Protein AF-A0A4U0Z156-F1 (afdb_monomer)

pLDDT: mean 74.63, std 11.26, range [38.72, 91.5]

Radius of gyration: 14.39 Å; Cα contacts (8 Å, |Δi|>4): 37; chains: 1; bounding box: 42×21×34 Å

Structure (mmCIF, N/CA/C/O backbone):
data_AF-A0A4U0Z156-F1
#
_entry.id   AF-A0A4U0Z156-F1
#
loop_
_atom_site.group_PDB
_atom_site.id
_atom_site.type_symbol
_atom_site.label_atom_id
_atom_site.label_alt_id
_atom_site.label_comp_id
_atom_site.label_asym_id
_atom_site.label_entity_id
_atom_site.label_seq_id
_atom_site.pdbx_PDB_ins_code
_atom_site.Cartn_x
_atom_site.Cartn_y
_atom_site.Cartn_z
_atom_site.occupancy
_atom_site.B_iso_or_equiv
_atom_site.auth_seq_id
_atom_site.auth_comp_id
_atom_site.auth_asym_id
_atom_site.auth_atom_id
_atom_site.pdbx_PDB_model_num
ATOM 1 N N . MET A 1 1 ? -1.065 -12.928 -11.684 1.00 55.56 1 MET A N 1
ATOM 2 C CA . MET A 1 1 ? -0.323 -11.923 -10.891 1.00 55.56 1 MET A CA 1
ATOM 3 C C . MET A 1 1 ? -0.769 -12.055 -9.447 1.00 55.56 1 MET A C 1
ATOM 5 O O . MET A 1 1 ? -1.984 -12.068 -9.259 1.00 55.56 1 MET A O 1
ATOM 9 N N . PRO A 1 2 ? 0.134 -12.203 -8.466 1.00 63.12 2 PRO A N 1
ATOM 10 C CA . PRO A 1 2 ? -0.274 -12.304 -7.069 1.00 63.12 2 PRO A CA 1
ATOM 11 C C . PRO A 1 2 ? -0.968 -11.005 -6.642 1.00 63.12 2 PRO A C 1
ATOM 13 O O . PRO A 1 2 ? -0.482 -9.907 -6.911 1.00 63.12 2 PRO A O 1
ATOM 16 N N . ARG A 1 3 ? -2.146 -11.146 -6.037 1.00 67.31 3 ARG A N 1
ATOM 17 C CA . ARG A 1 3 ? -2.919 -10.074 -5.403 1.00 67.31 3 ARG A CA 1
ATOM 18 C C . ARG A 1 3 ? -3.248 -10.578 -4.007 1.00 67.31 3 ARG A C 1
ATOM 20 O O . ARG A 1 3 ? -3.758 -11.689 -3.889 1.00 67.31 3 ARG A O 1
ATOM 27 N N . PHE A 1 4 ? -2.945 -9.797 -2.982 1.00 70.56 4 PHE A N 1
ATOM 28 C CA . PHE A 1 4 ? -3.283 -10.136 -1.606 1.00 70.56 4 PHE A CA 1
ATOM 29 C C . PHE A 1 4 ? -4.049 -8.979 -0.975 1.00 70.56 4 PHE A C 1
ATOM 31 O O . PHE A 1 4 ? -3.859 -7.819 -1.340 1.00 70.56 4 PHE A O 1
ATOM 38 N N . VAL A 1 5 ? -4.954 -9.321 -0.067 1.00 72.38 5 VAL A N 1
ATOM 39 C CA . VAL A 1 5 ? -5.791 -8.387 0.681 1.00 72.38 5 VAL A CA 1
ATOM 40 C C . VAL A 1 5 ? -5.648 -8.767 2.146 1.00 72.38 5 VAL A C 1
ATOM 42 O O . VAL A 1 5 ? -5.763 -9.945 2.481 1.00 72.38 5 VAL A O 1
ATOM 45 N N . VAL A 1 6 ? -5.373 -7.784 3.001 1.00 74.88 6 VAL A N 1
ATOM 46 C CA . VAL A 1 6 ? -5.461 -7.953 4.453 1.00 74.88 6 VAL A CA 1
ATOM 47 C C . VAL A 1 6 ? -6.840 -7.466 4.863 1.00 74.88 6 VAL A C 1
ATOM 49 O O . VAL A 1 6 ? -7.154 -6.287 4.708 1.00 74.88 6 VAL A O 1
ATOM 52 N N . ASP A 1 7 ? -7.671 -8.396 5.317 1.00 78.19 7 ASP A N 1
ATOM 53 C CA . ASP A 1 7 ? -9.026 -8.124 5.774 1.00 78.19 7 ASP A CA 1
ATOM 54 C C . ASP A 1 7 ? -9.084 -8.212 7.297 1.00 78.19 7 ASP A C 1
ATOM 56 O O . ASP A 1 7 ? -8.771 -9.252 7.871 1.00 78.19 7 ASP A O 1
ATOM 60 N N . LEU A 1 8 ? -9.470 -7.114 7.938 1.00 80.31 8 LEU A N 1
ATOM 61 C CA . LEU A 1 8 ? -9.602 -7.022 9.393 1.00 80.31 8 LEU A CA 1
ATOM 62 C C . LEU A 1 8 ? -11.058 -7.176 9.849 1.00 80.31 8 LEU A C 1
ATOM 64 O O . LEU A 1 8 ? -11.337 -7.021 11.033 1.00 80.31 8 LEU A O 1
ATOM 68 N N . GLY A 1 9 ? -11.982 -7.464 8.926 1.00 78.31 9 GLY A N 1
ATOM 69 C CA . GLY A 1 9 ? -13.402 -7.619 9.227 1.00 78.31 9 GLY A CA 1
ATOM 70 C C . GLY A 1 9 ? -13.976 -6.382 9.914 1.00 78.31 9 GLY A C 1
ATOM 71 O O . GLY A 1 9 ? -13.837 -5.269 9.403 1.00 78.31 9 GLY A O 1
ATOM 72 N N . ASP A 1 10 ? -14.580 -6.605 11.079 1.00 84.25 10 ASP A N 1
ATOM 73 C CA . ASP A 1 10 ? -15.310 -5.602 11.861 1.00 84.25 10 ASP A CA 1
ATOM 74 C C . ASP A 1 10 ? -14.504 -5.084 13.064 1.00 84.25 10 ASP A C 1
ATOM 76 O O . ASP A 1 10 ? -15.069 -4.581 14.035 1.00 84.25 10 ASP A O 1
ATOM 80 N N . ILE A 1 11 ? -13.175 -5.236 13.042 1.00 87.62 11 ILE A N 1
ATOM 81 C CA . ILE A 1 11 ? -12.322 -4.713 14.112 1.00 87.62 11 ILE A CA 1
ATOM 82 C C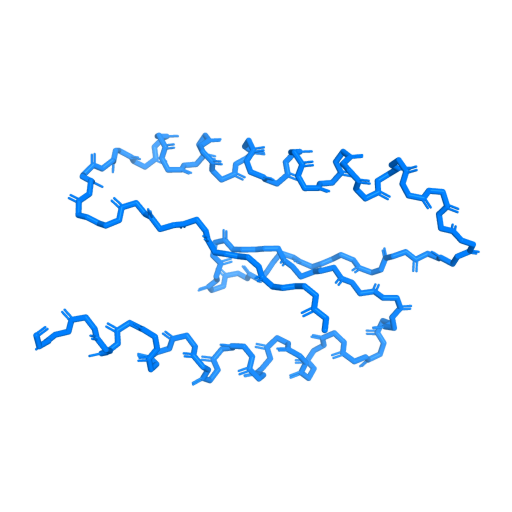 . ILE A 1 11 ? -12.422 -3.183 14.121 1.00 87.62 11 ILE A C 1
ATOM 84 O O . ILE A 1 11 ? -11.951 -2.505 13.204 1.00 87.62 11 ILE A O 1
ATOM 88 N N . GLU A 1 12 ? -12.998 -2.633 15.191 1.00 85.88 12 GLU A N 1
ATOM 89 C CA . GLU A 1 12 ? -12.981 -1.196 15.439 1.00 85.88 12 GLU A CA 1
ATOM 90 C C . GLU A 1 12 ? -11.552 -0.733 15.742 1.00 85.88 12 GLU A C 1
ATOM 92 O O . GLU A 1 12 ? -10.865 -1.257 16.620 1.00 85.88 12 GLU A O 1
ATOM 97 N N . MET A 1 13 ? -11.089 0.272 15.000 1.00 84.31 13 MET A N 1
ATOM 98 C CA . MET A 1 13 ? -9.742 0.819 15.125 1.00 84.31 13 MET A CA 1
ATOM 99 C C . MET A 1 13 ? -9.796 2.339 15.178 1.00 84.31 13 MET A C 1
ATOM 101 O O . MET A 1 13 ? -10.495 2.962 14.375 1.00 84.31 13 MET A O 1
ATOM 105 N N . SER A 1 14 ? -8.987 2.944 16.052 1.00 91.50 14 SER A N 1
ATOM 106 C CA . SER A 1 14 ? -8.770 4.393 16.012 1.00 91.50 14 SER A CA 1
ATOM 107 C C . SER A 1 14 ? -8.101 4.811 14.697 1.00 91.50 14 SER A C 1
ATOM 109 O O . SER A 1 14 ? -7.436 4.004 14.037 1.00 91.50 14 SER A O 1
ATOM 111 N N . ALA A 1 15 ? -8.237 6.083 14.318 1.00 83.00 15 ALA A N 1
ATOM 112 C CA . ALA A 1 15 ? -7.597 6.616 13.115 1.00 83.00 15 ALA A CA 1
ATOM 113 C C . ALA A 1 15 ? -6.063 6.461 13.162 1.00 83.00 15 ALA A C 1
ATOM 115 O O . ALA A 1 15 ? -5.427 6.140 12.156 1.00 83.00 15 ALA A O 1
ATOM 116 N N . GLU A 1 16 ? -5.466 6.620 14.345 1.00 87.75 16 GLU A N 1
ATOM 117 C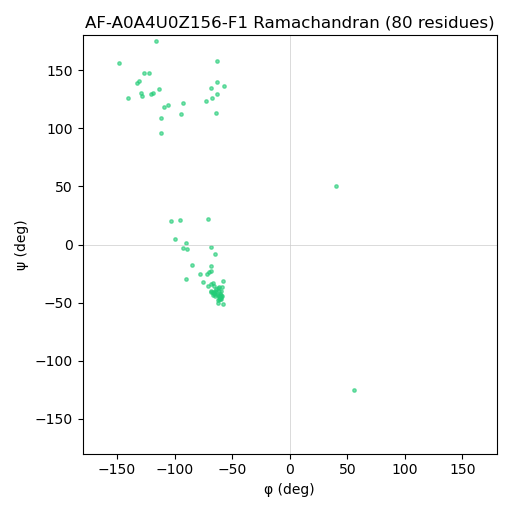 CA . GLU A 1 16 ? -4.034 6.429 14.579 1.00 87.75 16 GLU A CA 1
ATOM 118 C C . GLU A 1 16 ? -3.620 4.973 14.353 1.00 87.75 16 GLU A C 1
ATOM 120 O O . GLU A 1 16 ? -2.612 4.722 13.689 1.00 87.75 16 GLU A O 1
ATOM 125 N N . ALA A 1 17 ? -4.410 4.018 14.856 1.00 84.06 17 ALA A N 1
ATOM 126 C CA . ALA A 1 17 ? -4.158 2.590 14.689 1.00 84.06 17 ALA A CA 1
ATOM 127 C C . ALA A 1 17 ? -4.298 2.152 13.222 1.00 84.06 17 ALA A C 1
ATOM 129 O O . ALA A 1 17 ? -3.450 1.415 12.718 1.00 84.06 17 ALA A O 1
ATOM 130 N N . GLN A 1 18 ? -5.312 2.654 12.506 1.00 83.75 18 GLN A N 1
ATOM 131 C CA . GLN A 1 18 ? -5.473 2.412 11.065 1.00 83.75 18 GLN A CA 1
ATOM 132 C C . GLN A 1 18 ? -4.278 2.958 10.275 1.00 83.75 18 GLN A C 1
ATOM 134 O O . GLN A 1 18 ? -3.725 2.281 9.408 1.00 83.75 18 GLN A O 1
ATOM 139 N N . SER A 1 19 ? -3.843 4.175 10.607 1.00 81.81 19 SER A N 1
ATOM 140 C CA . SER A 1 19 ? -2.688 4.816 9.979 1.00 81.81 19 SER A CA 1
ATOM 141 C C . SER A 1 19 ? -1.389 4.046 10.248 1.00 81.81 19 SER A C 1
ATOM 143 O O . SER A 1 19 ? -0.580 3.870 9.337 1.00 81.81 19 SER A O 1
ATOM 145 N N . ALA A 1 20 ? -1.192 3.553 11.476 1.00 86.25 20 ALA A N 1
ATOM 146 C CA . ALA A 1 20 ? -0.044 2.725 11.840 1.00 86.25 20 ALA A CA 1
ATOM 147 C C . ALA A 1 20 ? -0.008 1.413 11.058 1.00 86.25 20 ALA A C 1
ATOM 149 O O . ALA A 1 20 ? 0.989 1.129 10.398 1.00 86.25 20 ALA A O 1
ATOM 150 N N . LEU A 1 21 ? -1.121 0.682 11.038 1.00 86.19 21 LEU A N 1
ATOM 151 C CA . LEU A 1 21 ? -1.209 -0.576 10.311 1.00 86.19 21 LEU A CA 1
ATOM 152 C C . LEU A 1 21 ? -0.985 -0.392 8.805 1.00 86.19 21 LEU A C 1
ATOM 154 O O . LEU A 1 21 ? -0.276 -1.183 8.184 1.00 86.19 21 LEU A O 1
ATOM 158 N N . ASN A 1 22 ? -1.530 0.675 8.216 1.00 82.69 22 ASN A N 1
ATOM 159 C CA . ASN A 1 22 ? -1.295 0.987 6.808 1.00 82.69 22 ASN A C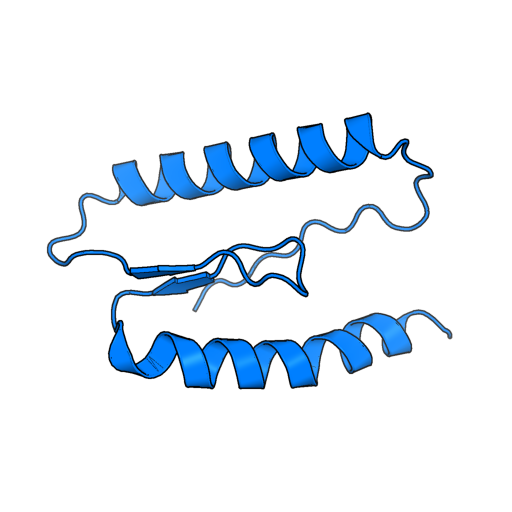A 1
ATOM 160 C C . ASN A 1 22 ? 0.202 1.208 6.518 1.00 82.69 22 ASN A C 1
ATOM 162 O O . ASN A 1 22 ? 0.740 0.639 5.568 1.00 82.69 22 ASN A O 1
ATOM 166 N N . ARG A 1 23 ? 0.907 1.974 7.364 1.00 84.50 23 ARG A N 1
ATOM 167 C CA . ARG A 1 23 ? 2.362 2.171 7.224 1.00 84.50 23 ARG A CA 1
ATOM 168 C C . ARG A 1 23 ?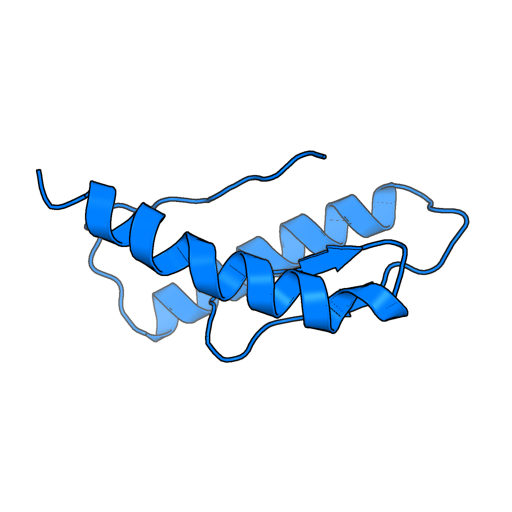 3.132 0.856 7.313 1.00 84.50 23 ARG A C 1
ATOM 170 O O . ARG A 1 23 ? 4.039 0.639 6.511 1.00 84.50 23 ARG A O 1
ATOM 177 N N . ASP A 1 24 ? 2.771 -0.012 8.252 1.00 88.88 24 ASP A N 1
ATOM 178 C CA . ASP A 1 24 ? 3.463 -1.286 8.452 1.00 88.88 24 ASP A CA 1
ATOM 179 C C . ASP A 1 24 ? 3.265 -2.230 7.262 1.00 88.88 24 ASP A C 1
ATOM 181 O O . ASP A 1 24 ? 4.238 -2.792 6.754 1.00 88.88 24 ASP A O 1
ATOM 185 N N . ILE A 1 25 ? 2.038 -2.331 6.739 1.00 85.69 25 ILE A N 1
ATOM 186 C CA . ILE A 1 25 ? 1.737 -3.120 5.534 1.00 85.69 25 ILE A CA 1
ATOM 187 C C . ILE A 1 25 ? 2.539 -2.602 4.336 1.00 85.69 25 ILE A C 1
ATOM 189 O O . ILE A 1 25 ? 3.166 -3.389 3.621 1.00 85.69 25 ILE A O 1
ATOM 193 N N . GLN A 1 26 ? 2.559 -1.283 4.122 1.00 82.50 26 GLN A N 1
ATOM 194 C CA . GLN A 1 26 ? 3.326 -0.677 3.032 1.00 82.50 26 GLN A CA 1
ATOM 195 C C . GLN A 1 26 ? 4.823 -0.960 3.174 1.00 82.50 26 GLN A C 1
ATOM 197 O O . GLN A 1 26 ? 5.469 -1.343 2.199 1.00 82.50 26 GLN A O 1
ATOM 202 N N . LYS A 1 27 ? 5.373 -0.825 4.385 1.00 86.94 27 LYS A N 1
ATOM 203 C CA . LYS A 1 27 ? 6.785 -1.094 4.667 1.00 86.94 27 LYS A CA 1
ATOM 204 C C . LYS A 1 27 ? 7.159 -2.544 4.362 1.00 86.94 27 LYS A C 1
ATOM 206 O O . LYS A 1 27 ? 8.169 -2.770 3.701 1.00 86.94 27 LYS A O 1
AT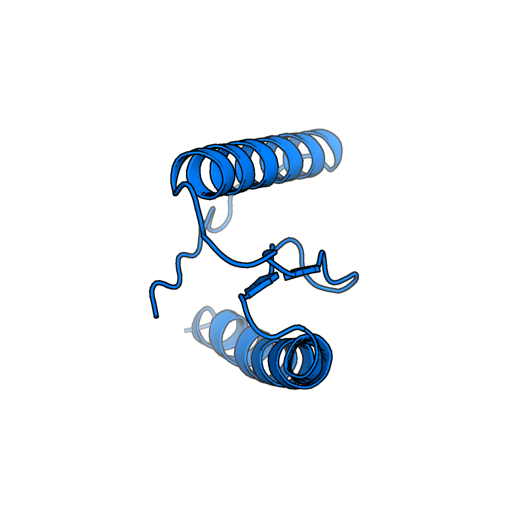OM 211 N N . VAL A 1 28 ? 6.352 -3.509 4.807 1.00 88.12 28 VAL A N 1
ATOM 212 C CA . VAL A 1 28 ? 6.581 -4.941 4.544 1.00 88.12 28 VAL A CA 1
ATOM 213 C C . VAL A 1 28 ? 6.535 -5.232 3.044 1.00 88.12 28 VAL A C 1
ATOM 215 O O . VAL A 1 28 ? 7.445 -5.865 2.510 1.00 88.12 28 VAL A O 1
ATOM 218 N N . ALA A 1 29 ? 5.515 -4.724 2.345 1.00 84.94 29 ALA A N 1
ATOM 219 C CA . ALA A 1 29 ? 5.372 -4.936 0.908 1.00 84.94 29 ALA A CA 1
ATOM 220 C C . ALA A 1 29 ? 6.560 -4.356 0.122 1.00 84.94 29 ALA A C 1
ATOM 222 O O . ALA A 1 29 ? 7.136 -5.039 -0.724 1.00 84.94 29 ALA A O 1
ATOM 223 N N . LEU A 1 30 ? 6.959 -3.117 0.421 1.00 84.06 30 LEU A N 1
ATOM 224 C CA . LEU A 1 30 ? 8.103 -2.470 -0.224 1.00 84.06 30 LEU A CA 1
ATOM 225 C C . LEU A 1 30 ? 9.430 -3.161 0.109 1.00 84.06 30 LEU A C 1
ATOM 227 O O . LEU A 1 30 ? 10.282 -3.266 -0.769 1.00 84.06 30 LEU A O 1
ATOM 231 N N . GLY A 1 31 ? 9.590 -3.665 1.337 1.00 87.94 31 GLY A N 1
ATOM 232 C CA . GLY A 1 31 ? 10.762 -4.438 1.749 1.00 87.94 31 GLY A CA 1
ATOM 233 C C . GLY A 1 31 ? 10.963 -5.675 0.876 1.00 87.94 31 GLY A C 1
ATOM 234 O O . GLY A 1 31 ? 12.019 -5.831 0.268 1.00 87.94 31 GLY A O 1
ATOM 235 N N . HIS A 1 32 ? 9.919 -6.489 0.710 1.00 86.69 32 HIS A N 1
ATOM 236 C CA . HIS A 1 32 ? 9.990 -7.656 -0.171 1.00 86.69 32 HIS A CA 1
ATOM 237 C C . HIS A 1 32 ? 10.206 -7.282 -1.639 1.00 86.69 32 HIS A C 1
ATOM 239 O O . HIS A 1 32 ? 10.966 -7.952 -2.331 1.00 86.69 32 HIS A O 1
ATOM 245 N N . LEU A 1 33 ? 9.592 -6.199 -2.129 1.00 83.94 33 LEU A N 1
ATOM 246 C CA . LEU A 1 33 ? 9.834 -5.735 -3.500 1.00 83.94 33 LEU A CA 1
ATOM 247 C C . LEU A 1 33 ? 11.300 -5.336 -3.728 1.00 83.94 33 LEU A C 1
ATOM 249 O O . LEU A 1 33 ? 11.839 -5.615 -4.798 1.00 83.94 33 LEU A O 1
ATOM 253 N N . ALA A 1 34 ? 11.954 -4.724 -2.738 1.00 83.50 34 ALA A N 1
ATOM 254 C CA . ALA A 1 34 ? 13.369 -4.369 -2.822 1.00 83.50 34 ALA A CA 1
ATOM 255 C C . ALA A 1 34 ? 14.285 -5.609 -2.871 1.00 83.50 34 ALA A C 1
ATOM 257 O O . ALA A 1 34 ? 15.309 -5.596 -3.556 1.00 83.50 34 ALA A O 1
ATOM 258 N N . GLU A 1 35 ? 13.904 -6.700 -2.200 1.00 86.75 35 GLU A N 1
ATOM 259 C CA . GLU A 1 35 ? 14.651 -7.966 -2.198 1.00 86.75 35 GLU A CA 1
ATOM 260 C C . GLU A 1 35 ? 14.592 -8.708 -3.541 1.00 86.75 35 GLU A C 1
ATOM 262 O O . GLU A 1 35 ? 15.505 -9.473 -3.857 1.00 86.75 35 GLU A O 1
ATOM 267 N N . LEU A 1 36 ? 13.570 -8.456 -4.369 1.00 82.56 36 LEU A N 1
ATOM 268 C CA . LEU A 1 36 ? 13.369 -9.143 -5.653 1.00 82.56 36 LEU A CA 1
ATOM 269 C C . LEU A 1 36 ? 14.422 -8.811 -6.731 1.00 82.56 36 LEU A C 1
ATOM 271 O O . LEU A 1 36 ? 14.343 -9.379 -7.818 1.00 82.56 36 LEU A O 1
ATOM 275 N N . LYS A 1 37 ? 15.398 -7.923 -6.456 1.00 73.88 37 LYS A N 1
ATOM 276 C CA . LYS A 1 37 ? 16.511 -7.537 -7.359 1.00 73.88 37 LYS A CA 1
ATOM 277 C C . LYS A 1 37 ? 16.076 -7.392 -8.824 1.00 73.88 37 LYS A C 1
ATOM 279 O O . LYS A 1 37 ? 16.656 -7.979 -9.734 1.00 73.88 37 LYS A O 1
ATOM 284 N N . MET A 1 38 ? 15.011 -6.629 -9.037 1.00 77.12 38 MET A N 1
ATOM 285 C CA . MET A 1 38 ? 14.385 -6.480 -10.345 1.00 77.12 38 MET A CA 1
ATOM 286 C C . MET A 1 38 ? 15.281 -5.710 -11.323 1.00 77.12 38 MET A C 1
ATOM 288 O O . MET A 1 38 ? 15.809 -4.656 -10.983 1.00 77.12 38 MET A O 1
ATOM 292 N N . GLU A 1 39 ? 15.410 -6.207 -12.559 1.00 71.19 39 GLU A N 1
ATOM 293 C CA . GLU A 1 39 ? 16.211 -5.558 -13.616 1.00 71.19 39 GLU A CA 1
ATOM 294 C C . GLU A 1 39 ? 15.616 -4.231 -14.110 1.00 71.19 39 GLU A C 1
ATOM 296 O O . GLU A 1 39 ? 16.301 -3.432 -14.746 1.00 71.19 39 GLU A O 1
ATOM 301 N N . ARG A 1 40 ? 14.323 -3.998 -13.853 1.00 71.81 40 ARG A N 1
ATOM 302 C CA . ARG A 1 40 ? 13.588 -2.811 -14.303 1.00 71.81 40 ARG A CA 1
ATOM 303 C C . ARG A 1 40 ? 12.995 -2.055 -13.114 1.00 71.81 40 ARG A C 1
ATOM 305 O O . ARG A 1 40 ? 12.583 -2.705 -12.149 1.00 71.81 40 ARG A O 1
ATOM 312 N N . PRO A 1 41 ? 12.893 -0.714 -13.191 1.00 71.94 41 PRO A N 1
ATOM 313 C CA . PRO A 1 41 ? 12.252 0.082 -12.151 1.00 71.94 41 PRO A CA 1
ATOM 314 C C . PRO A 1 41 ? 10.805 -0.364 -11.910 1.00 71.94 41 PRO A C 1
ATOM 316 O O . PRO A 1 41 ? 10.053 -0.599 -12.856 1.00 71.94 41 PRO A O 1
ATOM 319 N N . ILE A 1 42 ? 10.410 -0.458 -10.640 1.00 77.56 42 ILE A N 1
ATOM 320 C CA . ILE A 1 42 ? 9.024 -0.727 -10.246 1.00 77.56 42 ILE A CA 1
ATOM 321 C C . ILE A 1 42 ? 8.318 0.615 -10.038 1.00 77.56 42 ILE A C 1
ATOM 3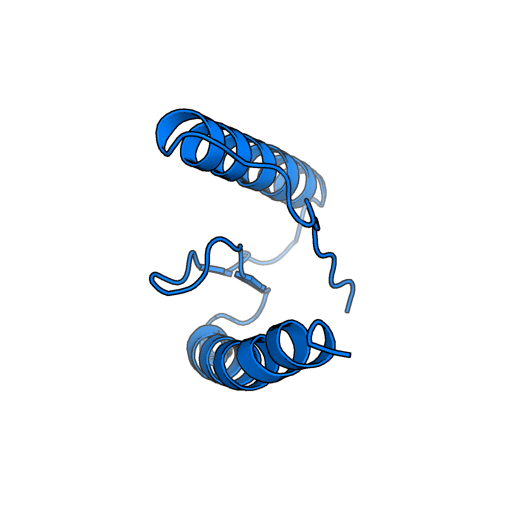23 O O . ILE A 1 42 ? 8.718 1.421 -9.201 1.00 77.56 42 ILE A O 1
ATOM 327 N N . ALA A 1 43 ? 7.240 0.835 -10.781 1.00 76.75 43 ALA A N 1
ATOM 328 C CA . ALA A 1 43 ? 6.292 1.910 -10.555 1.00 76.75 43 ALA A CA 1
ATOM 329 C C . ALA A 1 43 ? 5.438 1.599 -9.319 1.00 76.75 43 ALA A C 1
ATOM 331 O O . ALA A 1 43 ? 4.768 0.563 -9.266 1.00 76.75 43 ALA A O 1
ATOM 332 N N . VAL A 1 44 ? 5.442 2.510 -8.345 1.00 74.38 44 VAL A N 1
ATOM 333 C CA . VAL A 1 44 ? 4.661 2.399 -7.110 1.00 74.38 44 VAL A CA 1
ATOM 334 C C . VAL A 1 44 ? 3.683 3.567 -7.014 1.00 74.38 44 VAL A C 1
ATOM 336 O O . VAL A 1 44 ? 4.079 4.721 -7.165 1.00 74.38 44 VAL A O 1
ATOM 339 N N . LYS A 1 45 ? 2.408 3.274 -6.744 1.00 70.00 45 LYS A N 1
ATOM 340 C CA . LYS A 1 45 ? 1.366 4.273 -6.478 1.00 70.00 45 LYS A CA 1
ATOM 341 C C . LYS A 1 45 ? 0.583 3.932 -5.218 1.00 70.00 45 LYS A C 1
ATOM 343 O O . LYS A 1 45 ? 0.245 2.771 -4.988 1.00 70.00 45 LYS A O 1
ATOM 348 N N . PHE A 1 46 ? 0.262 4.978 -4.463 1.00 71.94 46 PHE A N 1
ATOM 349 C CA . PHE A 1 46 ? -0.615 4.964 -3.295 1.00 71.94 46 PHE A CA 1
ATOM 350 C C . PHE A 1 46 ? -1.883 5.746 -3.663 1.00 71.94 46 PHE A C 1
ATOM 352 O O . PHE A 1 46 ? -1.851 6.977 -3.675 1.00 71.94 46 PHE A O 1
ATOM 359 N N . PRO A 1 47 ? -2.963 5.075 -4.086 1.00 65.38 47 PRO A N 1
ATOM 360 C CA . PRO A 1 47 ? -4.191 5.753 -4.487 1.00 65.38 47 PRO A CA 1
ATOM 361 C C . PRO A 1 47 ? -4.817 6.506 -3.308 1.00 65.38 47 PRO A C 1
ATOM 363 O O . PRO A 1 47 ? -4.847 6.001 -2.192 1.00 65.38 47 PRO A O 1
ATOM 366 N N . HIS A 1 48 ? -5.344 7.705 -3.547 1.00 60.25 48 HIS A N 1
ATOM 367 C CA . HIS A 1 48 ? -5.909 8.536 -2.475 1.00 60.25 48 HIS A CA 1
ATOM 368 C C . HIS A 1 48 ? -7.202 7.943 -1.890 1.00 60.25 48 HIS A C 1
ATOM 370 O O . HIS A 1 48 ? -7.436 8.036 -0.688 1.00 60.25 48 HIS A O 1
ATOM 376 N N . ASP A 1 49 ? -8.003 7.279 -2.727 1.00 60.22 49 ASP A N 1
ATOM 377 C CA . ASP A 1 49 ? -9.312 6.729 -2.349 1.00 60.22 49 ASP A CA 1
ATOM 378 C C . ASP A 1 49 ? -9.233 5.286 -1.820 1.00 60.22 49 ASP A C 1
ATOM 380 O O . ASP A 1 49 ? -10.249 4.659 -1.501 1.00 60.22 49 ASP A O 1
ATOM 384 N N . TRP A 1 50 ? -8.024 4.723 -1.748 1.00 63.50 50 TRP A N 1
ATOM 385 C CA . TRP A 1 50 ? -7.808 3.335 -1.372 1.00 63.50 50 TRP A CA 1
ATOM 386 C C . TRP A 1 50 ? -6.578 3.193 -0.481 1.00 63.50 50 TRP A C 1
ATOM 388 O O . TRP A 1 50 ? -5.471 3.563 -0.843 1.00 63.50 50 TRP A O 1
ATOM 398 N N . VAL A 1 51 ? -6.766 2.564 0.678 1.00 61.84 51 VAL A N 1
ATOM 399 C CA . VAL A 1 51 ? -5.737 2.319 1.706 1.00 61.84 51 VAL A CA 1
ATOM 400 C C . VAL A 1 51 ? -4.688 1.265 1.278 1.00 61.84 51 VAL A C 1
ATOM 402 O O . VAL A 1 51 ? -4.080 0.609 2.115 1.00 61.84 51 VAL A O 1
ATOM 405 N N . GLY A 1 52 ? -4.517 1.034 -0.027 1.00 66.50 52 GLY A N 1
ATOM 406 C CA . GLY A 1 52 ? -3.696 -0.030 -0.607 1.00 66.50 52 GLY A CA 1
ATOM 407 C C . GLY A 1 52 ? -2.501 0.477 -1.418 1.00 66.50 52 GLY A C 1
ATOM 408 O O . GLY A 1 52 ? -2.327 1.669 -1.654 1.00 66.50 52 GLY A O 1
ATOM 409 N N . LEU A 1 53 ? -1.672 -0.467 -1.867 1.00 70.19 53 LEU A N 1
ATOM 410 C CA . LEU A 1 53 ? -0.477 -0.230 -2.679 1.00 70.19 53 LEU A CA 1
ATOM 411 C C . LEU A 1 53 ? -0.667 -0.820 -4.082 1.00 70.19 53 LEU A C 1
ATOM 413 O O . LEU A 1 53 ? -1.046 -1.985 -4.218 1.00 70.19 53 LEU A O 1
ATOM 417 N N . ILE A 1 54 ? -0.328 -0.062 -5.126 1.00 76.25 54 ILE A N 1
ATOM 418 C CA . ILE A 1 54 ? -0.190 -0.584 -6.491 1.00 76.25 54 ILE A CA 1
ATOM 419 C C . ILE A 1 54 ? 1.291 -0.588 -6.861 1.00 76.25 54 ILE A C 1
ATOM 421 O O . ILE A 1 54 ? 1.906 0.471 -6.948 1.00 76.25 54 ILE A O 1
ATOM 425 N N . ALA A 1 55 ? 1.846 -1.770 -7.133 1.00 75.19 55 ALA A N 1
ATOM 426 C CA . ALA A 1 55 ? 3.209 -1.941 -7.636 1.00 75.19 55 ALA A CA 1
ATOM 427 C C . ALA A 1 55 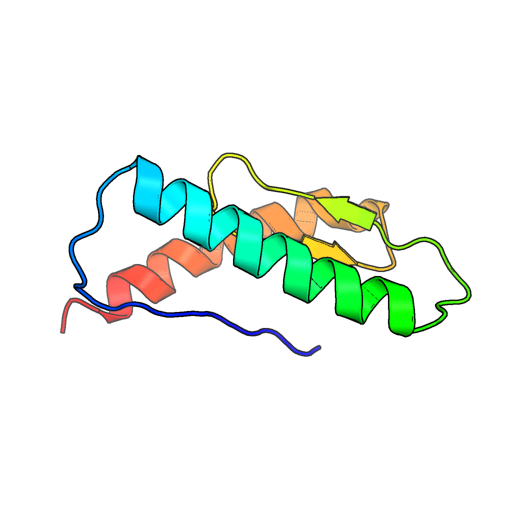? 3.198 -2.662 -8.993 1.00 75.19 55 ALA A C 1
ATOM 429 O O . ALA A 1 55 ? 2.545 -3.702 -9.139 1.00 75.19 55 ALA A O 1
ATOM 430 N N . ARG A 1 56 ? 3.883 -2.106 -10.002 1.00 77.75 56 ARG A N 1
ATOM 431 C CA . ARG A 1 56 ? 3.930 -2.628 -11.383 1.00 77.75 56 ARG A CA 1
ATOM 432 C C . ARG A 1 56 ? 5.265 -2.332 -12.063 1.00 77.75 56 ARG A C 1
ATOM 434 O O . ARG A 1 56 ? 5.934 -1.372 -11.723 1.00 77.75 56 ARG A O 1
ATOM 441 N N . LEU A 1 57 ? 5.615 -3.126 -13.072 1.00 76.75 57 LEU A N 1
ATOM 442 C CA . LEU A 1 57 ? 6.796 -2.886 -13.919 1.00 76.75 57 LEU A CA 1
ATOM 443 C C . LEU A 1 57 ? 6.532 -1.923 -15.084 1.00 76.75 57 LEU A C 1
ATOM 445 O O . LEU A 1 57 ? 7.471 -1.415 -15.681 1.00 76.75 57 LEU A O 1
ATOM 449 N N . ASP A 1 58 ? 5.262 -1.713 -15.425 1.00 78.81 58 ASP A N 1
ATOM 450 C CA . ASP A 1 58 ? 4.825 -0.880 -16.542 1.00 78.81 58 ASP A CA 1
ATOM 451 C C . ASP A 1 58 ? 4.124 0.366 -15.989 1.00 78.81 58 ASP A C 1
ATOM 453 O O . ASP A 1 58 ? 3.038 0.270 -15.403 1.00 78.81 58 ASP A O 1
ATOM 457 N N . PHE A 1 59 ? 4.789 1.516 -16.120 1.00 71.69 59 PHE A N 1
ATOM 458 C CA . PHE A 1 59 ? 4.335 2.792 -15.570 1.00 71.69 59 PHE A CA 1
ATOM 459 C C . PHE A 1 59 ? 3.122 3.348 -16.326 1.00 71.69 59 PHE A C 1
ATOM 461 O O . PHE A 1 59 ? 2.205 3.884 -15.705 1.00 71.69 59 PHE A O 1
ATOM 468 N N . ASP A 1 60 ? 3.052 3.158 -17.644 1.00 79.19 60 ASP A N 1
ATOM 469 C CA . ASP A 1 60 ? 2.026 3.787 -18.488 1.00 79.19 60 ASP A CA 1
ATOM 470 C C . ASP A 1 60 ? 0.627 3.228 -18.203 1.00 79.19 60 ASP A C 1
ATOM 472 O O . ASP A 1 60 ? -0.398 3.886 -18.397 1.00 79.19 60 ASP A O 1
ATOM 476 N N . ARG A 1 61 ? 0.566 2.012 -17.656 1.00 78.38 61 ARG A N 1
ATOM 477 C CA . ARG A 1 61 ? -0.688 1.340 -17.303 1.00 78.38 61 ARG A CA 1
ATOM 478 C C . ARG A 1 61 ? -1.187 1.635 -15.893 1.00 78.38 61 ARG A C 1
ATOM 480 O O . ARG A 1 61 ? -2.278 1.182 -15.541 1.00 78.38 61 ARG A O 1
ATOM 487 N N . LEU A 1 62 ? -0.440 2.383 -15.084 1.00 78.06 62 LEU A N 1
ATOM 488 C CA . LEU A 1 62 ? -0.736 2.582 -13.663 1.00 78.06 62 LEU A CA 1
ATOM 489 C C . LEU A 1 62 ? -2.110 3.240 -13.439 1.00 78.06 62 LEU A C 1
ATOM 491 O O . LEU A 1 62 ? -2.876 2.784 -12.592 1.00 78.06 62 LEU A O 1
ATOM 495 N N . ALA A 1 63 ? -2.454 4.250 -14.247 1.00 78.69 63 ALA A N 1
ATOM 496 C CA . ALA A 1 63 ? -3.737 4.956 -14.168 1.00 78.69 63 ALA A CA 1
ATOM 497 C C . ALA A 1 63 ? -4.931 4.083 -14.599 1.00 78.69 63 ALA A C 1
ATOM 499 O O . ALA A 1 63 ? -5.986 4.103 -13.966 1.00 78.69 63 ALA A O 1
ATOM 500 N N . ALA A 1 64 ? -4.764 3.277 -15.652 1.00 82.44 64 ALA A N 1
ATOM 501 C CA . ALA A 1 64 ? -5.801 2.346 -16.095 1.00 82.44 64 ALA A CA 1
ATOM 502 C C . ALA A 1 64 ? -6.069 1.267 -15.033 1.00 82.44 64 ALA A C 1
ATOM 504 O O . ALA A 1 64 ? -7.220 0.973 -14.721 1.00 82.44 64 ALA A O 1
ATOM 505 N N . VAL A 1 65 ? -5.005 0.735 -14.423 1.00 79.50 65 VAL A N 1
ATOM 506 C CA . VAL A 1 65 ? -5.094 -0.281 -13.364 1.00 79.50 65 VAL A CA 1
ATOM 507 C C . VAL A 1 65 ? -5.755 0.270 -12.104 1.00 79.50 65 VAL A C 1
ATOM 509 O O . VAL A 1 65 ? -6.573 -0.416 -11.499 1.00 79.50 65 VAL A O 1
ATOM 512 N N . GLU A 1 66 ? -5.427 1.494 -11.699 1.00 76.62 66 GLU A N 1
ATOM 513 C CA . GLU A 1 66 ? -6.097 2.146 -10.571 1.00 76.62 66 GLU A CA 1
ATOM 514 C C . GLU A 1 66 ? -7.605 2.278 -10.817 1.00 76.62 66 GLU A C 1
ATOM 516 O O . GLU A 1 66 ? -8.398 1.923 -9.946 1.00 76.62 66 GLU A O 1
ATOM 521 N N . LYS A 1 67 ? -8.009 2.690 -12.026 1.00 80.38 67 LYS A N 1
ATOM 522 C CA . LYS A 1 67 ? -9.423 2.775 -12.416 1.00 80.38 67 LYS A CA 1
ATOM 523 C C . LYS A 1 67 ? -10.121 1.411 -12.392 1.00 80.38 67 LYS A C 1
ATOM 525 O O . LYS A 1 67 ? -11.240 1.310 -11.896 1.00 80.38 67 LYS A O 1
ATOM 530 N N . GLU A 1 68 ? -9.472 0.361 -12.899 1.00 80.38 68 GLU A N 1
ATOM 531 C CA . GLU A 1 68 ? -9.991 -1.014 -12.842 1.00 80.38 68 GLU A CA 1
ATOM 532 C C . GLU A 1 68 ? -10.193 -1.482 -11.393 1.00 80.38 68 GLU A C 1
ATOM 534 O O . GLU A 1 68 ? -11.242 -2.029 -11.057 1.00 80.38 68 GLU A O 1
ATOM 539 N N . LEU A 1 69 ? -9.215 -1.243 -10.514 1.00 74.88 69 LEU A N 1
ATOM 540 C CA . LEU A 1 69 ? -9.299 -1.627 -9.103 1.00 74.88 69 LEU A CA 1
ATOM 541 C C . LEU A 1 69 ? -10.381 -0.832 -8.365 1.00 74.88 69 LEU A C 1
ATOM 543 O O . LEU A 1 69 ? -11.157 -1.423 -7.615 1.00 74.88 69 LEU A O 1
ATOM 547 N N . GLY A 1 70 ? -10.504 0.468 -8.644 1.00 72.56 70 GLY A N 1
ATOM 548 C CA . GLY A 1 70 ? -11.584 1.312 -8.131 1.00 72.56 70 GLY A CA 1
ATOM 549 C C . GLY A 1 70 ? -12.983 0.812 -8.509 1.00 72.56 70 GLY A C 1
ATOM 550 O O . GLY A 1 70 ? -13.906 0.951 -7.715 1.00 72.56 70 GLY A O 1
ATOM 551 N N . ALA A 1 71 ? -13.147 0.164 -9.668 1.00 73.12 71 ALA A N 1
ATOM 552 C CA . ALA A 1 71 ? -14.422 -0.429 -10.085 1.00 73.12 71 ALA A CA 1
ATOM 553 C C . ALA A 1 71 ? -14.738 -1.772 -9.393 1.00 73.12 71 ALA A C 1
ATOM 555 O O . ALA A 1 71 ? -15.904 -2.139 -9.257 1.00 73.12 71 ALA A O 1
ATOM 556 N N . ILE A 1 72 ? -13.714 -2.505 -8.945 1.00 67.00 72 ILE A N 1
ATOM 557 C CA . ILE A 1 72 ? -13.851 -3.832 -8.316 1.00 67.00 72 ILE A CA 1
ATOM 558 C C . ILE A 1 72 ? -14.009 -3.721 -6.788 1.00 67.00 72 ILE A C 1
ATOM 560 O O . ILE A 1 72 ? -14.659 -4.549 -6.156 1.00 67.00 72 ILE A O 1
ATOM 564 N N . LEU A 1 73 ? -13.446 -2.690 -6.159 1.00 64.62 73 LEU A N 1
ATOM 565 C CA . LEU A 1 73 ? -13.518 -2.516 -4.704 1.00 64.62 73 LEU A CA 1
ATOM 566 C C . LEU A 1 73 ? -14.956 -2.392 -4.152 1.00 64.62 73 LEU A C 1
ATOM 568 O O . LEU A 1 73 ? -15.233 -3.004 -3.116 1.00 64.62 73 LEU A O 1
ATOM 572 N N . PRO A 1 74 ? -15.900 -1.686 -4.810 1.00 64.75 74 PRO A N 1
ATOM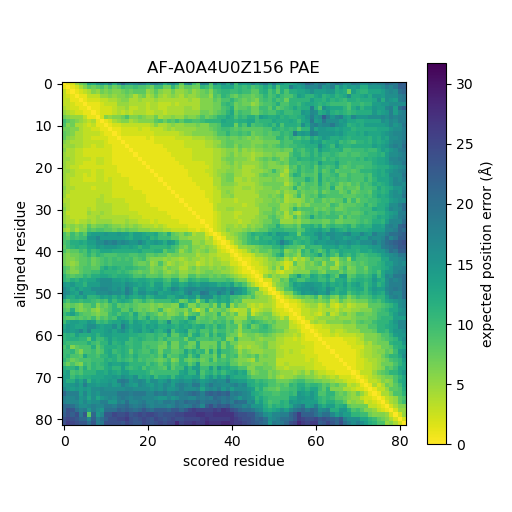 573 C CA . PRO A 1 74 ? -17.291 -1.644 -4.369 1.00 64.75 74 PRO A CA 1
ATOM 574 C C . PRO A 1 74 ? -17.973 -3.015 -4.378 1.00 64.75 74 PRO A C 1
ATOM 576 O O . PRO A 1 74 ? -18.754 -3.297 -3.476 1.00 64.75 74 PRO A O 1
ATOM 579 N N . SER A 1 75 ? -17.670 -3.891 -5.344 1.00 57.88 75 SER A N 1
ATOM 580 C CA . SER A 1 75 ? -18.279 -5.227 -5.417 1.00 57.88 75 SER A CA 1
ATOM 581 C C . SER A 1 75 ? -17.704 -6.195 -4.380 1.00 57.88 75 SER A C 1
ATOM 583 O O . SER A 1 75 ? -18.451 -7.003 -3.831 1.00 57.88 75 SER A O 1
ATOM 585 N N . ILE A 1 76 ? -16.422 -6.056 -4.020 1.00 56.31 76 ILE A N 1
ATOM 586 C CA . ILE A 1 76 ? -15.819 -6.767 -2.878 1.00 56.31 76 ILE A CA 1
ATOM 587 C C . ILE A 1 76 ? -16.457 -6.312 -1.554 1.00 56.31 76 ILE A C 1
ATOM 589 O O . ILE A 1 76 ? -16.742 -7.143 -0.695 1.00 56.31 76 ILE A O 1
ATOM 593 N N . ARG A 1 77 ? -16.732 -5.009 -1.394 1.00 52.88 77 ARG A N 1
ATOM 594 C CA . ARG A 1 77 ? -17.437 -4.473 -0.215 1.00 52.88 77 ARG A CA 1
ATO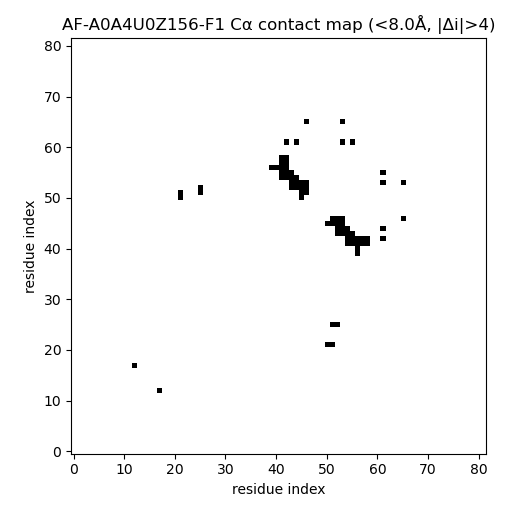M 595 C C . ARG A 1 77 ? -18.907 -4.908 -0.161 1.00 52.88 77 ARG A C 1
ATOM 597 O O . ARG A 1 77 ? -19.385 -5.265 0.906 1.00 52.88 77 ARG A O 1
ATOM 604 N N . ALA A 1 78 ? -19.609 -4.923 -1.295 1.00 52.47 78 ALA A N 1
ATOM 605 C CA . ALA A 1 78 ? -21.025 -5.297 -1.376 1.00 52.47 78 ALA A CA 1
ATOM 606 C C . ALA A 1 78 ? -21.282 -6.802 -1.169 1.00 52.47 78 ALA A C 1
ATOM 608 O O . ALA A 1 78 ? -22.354 -7.185 -0.704 1.00 52.47 78 ALA A O 1
ATOM 609 N N . GLY A 1 79 ? -20.298 -7.662 -1.454 1.00 48.19 79 GLY A N 1
ATOM 610 C CA . GLY A 1 79 ? -20.353 -9.091 -1.131 1.00 48.19 79 GLY A CA 1
ATOM 611 C C . GLY A 1 79 ? -20.387 -9.408 0.373 1.00 48.19 79 GLY A C 1
ATOM 612 O O . GLY A 1 79 ? -20.610 -10.561 0.721 1.00 48.19 79 GLY A O 1
ATOM 613 N N . ARG A 1 80 ? -20.194 -8.410 1.251 1.00 49.53 80 ARG A N 1
ATOM 614 C CA . ARG A 1 80 ? -20.248 -8.536 2.720 1.00 49.53 80 ARG A CA 1
ATOM 615 C C . ARG A 1 80 ? -21.620 -8.242 3.341 1.00 49.53 80 ARG A C 1
ATOM 617 O O . ARG A 1 80 ? -21.761 -8.350 4.550 1.00 49.53 80 ARG A O 1
ATOM 624 N N . SER A 1 81 ? -22.623 -7.842 2.555 1.00 45.91 81 SER A N 1
ATOM 625 C CA . SER A 1 81 ? -23.975 -7.538 3.064 1.00 45.91 81 SER A CA 1
ATOM 626 C C . SER A 1 81 ? -24.959 -8.716 2.962 1.00 45.91 81 SER A C 1
ATOM 628 O O . SER A 1 81 ? -26.168 -8.491 2.933 1.00 45.91 81 SER A O 1
ATOM 630 N N . ARG A 1 82 ? -24.469 -9.958 2.867 1.00 38.72 82 ARG A N 1
ATOM 631 C CA . ARG A 1 82 ? -25.287 -11.179 2.922 1.00 38.72 82 ARG A CA 1
ATOM 632 C C . ARG A 1 82 ? -24.724 -12.162 3.927 1.00 38.72 82 ARG A C 1
ATOM 634 O O . ARG A 1 82 ? -23.482 -12.282 3.960 1.00 38.72 82 ARG A O 1
#

Nearest PDB structures (foldseek):
  7jvs-assembly1_D  TM=3.912E-01  e=3.627E+00  Staphylococcus aureus
  7kld-assembly1_A-2  TM=3.932E-01  e=9.155E+00  Staphylococcus aureus
  7kld-assembly1_B  TM=2.783E-01  e=8.569E+00  Staphylococcus aureus

Secondary structure (DSSP, 8-state):
--------TT----HHHHHHHHHHHHHHHHHHHHHT--SSPPEEE--TT-SS-EEES-STTHHHHHHHHHHHHHHHHHTT--

Sequence (82 aa):
MPRFVVDLGDIEMSAEAQSALNRDIQKVALGHLAELKMERPIAVKFPHDWVGLIARLDFDRLAAVEKELGAILPSIRAGRSR

Organism: NCBI:txid402884

Solvent-accessible surface area (backbone atoms only — not comparable to full-atom values): 5332 Å² total; per-residue (Å²): 131,96,80,88,80,92,81,69,86,87,67,86,67,55,72,68,54,51,53,49,52,45,52,52,53,51,51,53,54,52,51,55,58,64,69,63,70,63,96,60,71,69,39,74,48,71,53,91,95,42,98,51,79,48,78,38,75,56,62,90,51,48,67,61,51,52,54,54,48,62,65,47,50,59,57,65,58,57,66,68,79,114

Mean predicted aligned error: 9.11 Å

Foldseek 3Di:
DDDDDDDPDPDDDDPVRLVVVLVVVVVVVVVVVVVVPDPADWDWDDDPVDSDIDIHRDNVCPVVVVVVVVVCVVVVVVVPPD